Protein AF-A0A5N6WMQ2-F1 (afdb_monomer_lite)

Radius of gyration: 20.55 Å; chains: 1; bounding box: 74×53×33 Å

Secondary structure (DSSP, 8-state):
----------------------GGG--PBPPTTTTPPPSS--TTSB-SS--TTSHHHHHHHHHHHHHH-S--EEEEEEEEESEEEEEEEEEETTEEEEEEEEE-TTS-EEE-GGG-EEEE----

Foldseek 3Di:
DDDDDDDDDPPPPPPPPLPQAALVVAAAADDPQDLNADPDDDAQGWDPDFCCPPPLNVLQVVQNCVRNNDFQWDTWIWGDDQFIKIFTWTDDPQKTKTWIWTAHPVGDIDTPPVNIHIDHPPPD

Sequence (124 aa):
MRVSLTTIFSSLLCTVLVSSQNLDTFDKKCVEDYGIPPAEPVPGSFSNDDCTNDDGARGAIHAAVDKLGNMNIYAVTKQVVNGINYAIFVTRDERTYRVPVYQDLTGNYSLQEEEICYTVSDDC

pLDDT: mean 81.56, std 18.07, range [39.31, 97.75]

InterPro domains:
  IPR046350 Cystatin superfamily [SSF54403] (44-113)

Organism: NCBI:txid1034303

Structure (mmCIF, N/CA/C/O backbone):
data_AF-A0A5N6WMQ2-F1
#
_entry.id   AF-A0A5N6WMQ2-F1
#
loop_
_atom_site.group_PDB
_atom_site.id
_atom_site.type_symbol
_atom_site.label_atom_id
_atom_site.label_alt_id
_atom_site.label_comp_id
_atom_site.label_asym_id
_atom_site.label_entity_id
_atom_site.label_seq_id
_atom_site.pdbx_PDB_ins_code
_atom_site.Cartn_x
_atom_site.Cartn_y
_atom_site.Cartn_z
_atom_site.occupancy
_atom_site.B_iso_or_equiv
_atom_site.auth_seq_id
_atom_site.auth_comp_id
_atom_site.auth_asym_id
_atom_site.auth_atom_id
_atom_site.pdbx_PDB_model_num
ATOM 1 N N . MET A 1 1 ? -53.417 -40.998 -21.557 1.00 39.31 1 MET A N 1
ATOM 2 C CA . MET A 1 1 ? -52.172 -40.521 -20.918 1.00 39.31 1 MET A CA 1
ATOM 3 C C . MET A 1 1 ? -51.889 -39.112 -21.410 1.00 39.31 1 MET A C 1
ATOM 5 O O . MET A 1 1 ? -51.639 -38.944 -22.594 1.00 39.31 1 MET A O 1
ATOM 9 N N . ARG A 1 2 ? -52.009 -38.097 -20.549 1.00 43.62 2 ARG A N 1
ATOM 10 C CA . ARG A 1 2 ? -51.540 -36.733 -20.830 1.00 43.62 2 ARG A CA 1
ATOM 11 C C . ARG A 1 2 ? -50.376 -36.491 -19.877 1.00 43.62 2 ARG A C 1
ATOM 13 O O . ARG A 1 2 ? -50.569 -36.550 -18.668 1.00 43.62 2 ARG A O 1
ATOM 20 N N . VAL A 1 3 ? -49.174 -36.374 -20.429 1.00 40.50 3 VAL A N 1
ATOM 21 C CA . VAL A 1 3 ? -47.935 -36.205 -19.666 1.00 40.50 3 VAL A CA 1
ATOM 22 C C . VAL A 1 3 ? -47.870 -34.754 -19.199 1.00 40.50 3 VAL A C 1
ATOM 24 O O . VAL A 1 3 ? -47.981 -33.836 -20.008 1.00 40.50 3 VAL A O 1
ATOM 27 N N . SER A 1 4 ? -47.759 -34.573 -17.885 1.00 42.75 4 SER A N 1
ATOM 28 C CA . SER A 1 4 ? -47.590 -33.276 -17.237 1.00 42.75 4 SER A CA 1
ATOM 29 C C . SER A 1 4 ? -46.163 -32.784 -17.479 1.00 42.75 4 SER A C 1
ATOM 31 O O . SER A 1 4 ? -45.212 -33.507 -17.182 1.00 42.75 4 SER A O 1
ATOM 33 N N . LEU A 1 5 ? -46.010 -31.584 -18.039 1.00 44.84 5 LEU A N 1
ATOM 34 C CA . LEU A 1 5 ? -44.711 -30.961 -18.275 1.00 44.84 5 LEU A CA 1
ATOM 35 C C . LEU A 1 5 ? -44.322 -30.179 -17.014 1.00 44.84 5 LEU A C 1
ATOM 37 O O . LEU A 1 5 ? -44.853 -29.104 -16.747 1.00 44.84 5 LEU A O 1
ATOM 41 N N . THR A 1 6 ? -43.435 -30.747 -16.202 1.00 51.91 6 THR A N 1
ATOM 42 C CA . THR A 1 6 ? -42.813 -30.047 -15.075 1.00 51.91 6 THR A CA 1
ATOM 43 C C . THR A 1 6 ? -41.833 -29.013 -15.616 1.00 51.91 6 THR A C 1
ATOM 45 O O . THR A 1 6 ? -40.771 -29.368 -16.125 1.00 51.91 6 THR A O 1
ATOM 48 N N . THR A 1 7 ? -42.201 -27.737 -15.524 1.00 52.44 7 THR A N 1
ATOM 49 C CA . THR A 1 7 ? -41.326 -26.595 -15.800 1.00 52.44 7 THR A CA 1
ATOM 50 C C . THR A 1 7 ? -40.151 -26.622 -14.825 1.00 52.44 7 THR A C 1
ATOM 52 O O . THR A 1 7 ? -40.326 -26.451 -13.620 1.00 52.44 7 THR A O 1
ATOM 55 N N . ILE A 1 8 ? -38.956 -26.889 -15.346 1.00 55.72 8 ILE A N 1
ATOM 56 C CA . ILE A 1 8 ? -37.714 -26.910 -14.576 1.00 55.72 8 ILE A CA 1
ATOM 57 C C . ILE A 1 8 ? -37.286 -25.461 -14.316 1.00 55.72 8 ILE A C 1
ATOM 59 O O . ILE A 1 8 ? -37.293 -24.622 -15.214 1.00 55.72 8 ILE A O 1
ATOM 63 N N . PHE A 1 9 ? -36.958 -25.190 -13.055 1.00 41.88 9 PHE A N 1
ATOM 64 C CA . PHE A 1 9 ? -36.490 -23.921 -12.515 1.00 41.88 9 PHE A CA 1
ATOM 65 C C . PHE A 1 9 ? -35.288 -23.365 -13.299 1.00 41.88 9 PHE A C 1
ATOM 67 O O . PHE A 1 9 ? -34.200 -23.935 -13.256 1.00 41.88 9 PHE A O 1
ATOM 74 N N . SER A 1 10 ? -35.456 -22.205 -13.938 1.00 42.78 10 SER A N 1
ATOM 75 C CA . SER A 1 10 ? -34.339 -21.353 -14.367 1.00 42.78 10 SER A CA 1
ATOM 76 C C . SER A 1 10 ? -33.827 -20.547 -13.175 1.00 42.78 10 SER A C 1
ATOM 78 O O . SER A 1 10 ? -34.116 -19.360 -13.038 1.00 42.78 10 SER A O 1
ATOM 80 N N . SER A 1 11 ? -33.062 -21.186 -12.293 1.00 47.44 11 SER A N 1
ATOM 81 C CA . SER A 1 11 ? -32.128 -20.454 -11.441 1.00 47.44 11 SER A CA 1
ATOM 82 C C . SER A 1 11 ? -30.894 -20.143 -12.283 1.00 47.44 11 SER A C 1
ATOM 84 O O . SER A 1 11 ? -30.010 -20.987 -12.440 1.00 47.44 11 SER A O 1
ATOM 86 N N . LEU A 1 12 ? -30.855 -18.937 -12.854 1.00 47.75 12 LEU A N 1
ATOM 87 C CA . LEU A 1 12 ? -29.615 -18.318 -13.308 1.00 47.75 12 LEU A CA 1
ATOM 88 C C . LEU A 1 12 ? -28.689 -18.214 -12.092 1.00 47.75 12 LEU A C 1
ATOM 90 O O . LEU A 1 12 ? -28.754 -17.266 -11.314 1.00 47.75 12 LEU A O 1
ATOM 94 N N . LEU A 1 13 ? -27.848 -19.230 -11.909 1.00 44.66 13 LEU A N 1
ATOM 95 C CA . LEU A 1 13 ? -26.608 -19.094 -11.171 1.00 44.66 13 LEU A CA 1
ATOM 96 C C . LEU A 1 13 ? -25.780 -18.061 -11.936 1.00 44.66 13 LEU A C 1
ATOM 98 O O . LEU A 1 13 ? -25.073 -18.397 -12.881 1.00 44.66 13 LEU A O 1
ATOM 102 N N . CYS A 1 14 ? -25.884 -16.793 -11.543 1.00 41.34 14 CYS A N 1
ATOM 103 C CA . CYS A 1 14 ? -24.806 -15.846 -11.770 1.00 41.34 14 CYS A CA 1
ATOM 104 C C . CYS A 1 14 ? -23.616 -16.348 -10.951 1.00 41.34 14 CYS A C 1
ATOM 106 O O . CYS A 1 14 ? -23.395 -15.927 -9.818 1.00 41.34 14 CYS A O 1
ATOM 108 N N . THR A 1 15 ? -22.871 -17.301 -11.507 1.00 47.69 15 THR A N 1
ATOM 109 C CA . THR A 1 15 ? -21.479 -17.504 -11.138 1.00 47.69 15 THR A CA 1
ATOM 110 C C . THR A 1 15 ? -20.788 -16.190 -11.454 1.00 47.69 15 THR A C 1
ATOM 112 O O . THR A 1 15 ? -20.464 -15.915 -12.609 1.00 47.69 15 THR A O 1
ATOM 115 N N . VAL A 1 16 ? -20.636 -15.337 -10.443 1.00 43.56 16 VAL A N 1
ATOM 116 C CA . VAL A 1 16 ? -19.682 -14.239 -10.507 1.00 43.56 16 VAL A CA 1
ATOM 117 C C . VAL A 1 16 ? -18.334 -14.941 -10.598 1.00 43.56 16 VAL A C 1
ATOM 119 O O . VAL A 1 16 ? -17.800 -15.399 -9.591 1.00 43.56 16 VAL A O 1
ATOM 122 N N . LEU A 1 17 ? -17.835 -15.147 -11.820 1.00 40.16 17 LEU A N 1
ATOM 123 C CA . LEU A 1 17 ? -16.415 -15.389 -11.995 1.00 40.16 17 LEU A CA 1
ATOM 124 C C . LEU A 1 17 ? -15.758 -14.134 -11.432 1.00 40.16 17 LEU A C 1
ATOM 126 O O . LEU A 1 17 ? -15.784 -13.078 -12.061 1.00 40.16 17 LEU A O 1
ATOM 130 N N . VAL A 1 18 ? -15.245 -14.236 -10.209 1.00 48.56 18 VAL A N 1
ATOM 131 C CA . VAL A 1 18 ? -14.276 -13.281 -9.696 1.00 48.56 18 VAL A CA 1
ATOM 132 C C . VAL A 1 18 ? -13.060 -13.488 -10.583 1.00 48.56 18 VAL A C 1
ATOM 134 O O . VAL A 1 18 ? -12.265 -14.401 -10.370 1.00 48.56 18 VAL A O 1
ATOM 137 N N . SER A 1 19 ? -12.997 -12.737 -11.681 1.00 50.06 19 SER A N 1
ATOM 138 C CA . SER A 1 19 ? -11.807 -12.677 -12.510 1.00 50.06 19 SER A CA 1
ATOM 139 C C . SER A 1 19 ? -10.711 -12.127 -11.615 1.00 50.06 19 SER A C 1
ATOM 141 O O . SER A 1 19 ? -10.698 -10.933 -11.323 1.00 50.06 19 SER A O 1
ATOM 143 N N . SER A 1 20 ? -9.839 -13.011 -11.133 1.00 59.19 20 SER A N 1
ATOM 144 C CA . SER A 1 20 ? -8.581 -12.599 -10.526 1.00 59.19 20 SER A CA 1
ATOM 145 C C . SER A 1 20 ? -7.880 -11.711 -11.548 1.00 59.19 20 SER A C 1
ATOM 147 O O . SER A 1 20 ? -7.602 -12.145 -12.671 1.00 59.19 20 SER A O 1
ATOM 149 N N . GLN A 1 21 ? -7.706 -10.436 -11.204 1.00 67.31 21 GLN A N 1
ATOM 150 C CA . GLN A 1 21 ? -7.032 -9.499 -12.089 1.00 67.31 21 GLN A CA 1
ATOM 151 C C . GLN A 1 21 ? -5.538 -9.774 -12.005 1.00 67.31 21 GLN A C 1
ATOM 153 O O . GLN A 1 21 ? -4.956 -9.817 -10.922 1.00 67.31 21 GLN A O 1
ATOM 158 N N . ASN A 1 22 ? -4.921 -10.002 -13.158 1.00 77.06 22 ASN A N 1
ATOM 159 C CA . ASN A 1 22 ? -3.489 -10.208 -13.225 1.00 77.06 22 ASN A CA 1
ATOM 160 C C . ASN A 1 22 ? -2.786 -8.855 -13.005 1.00 77.06 22 ASN A C 1
ATOM 162 O O . ASN A 1 22 ? -3.085 -7.907 -13.714 1.00 77.06 22 ASN A O 1
ATOM 166 N N . LEU A 1 23 ? -1.822 -8.777 -12.080 1.00 81.00 23 LEU A N 1
ATOM 167 C CA . LEU A 1 23 ? -0.971 -7.593 -11.882 1.00 81.00 23 LEU A CA 1
ATOM 168 C C . LEU A 1 23 ? -0.385 -7.018 -13.189 1.00 81.00 23 LEU A C 1
ATOM 170 O O . LEU A 1 23 ? -0.235 -5.808 -13.312 1.00 81.00 23 LEU A O 1
ATOM 174 N N . ASP A 1 24 ? -0.131 -7.863 -14.188 1.00 78.44 24 ASP A N 1
ATOM 175 C CA . ASP A 1 24 ? 0.413 -7.461 -15.490 1.00 78.44 24 ASP A CA 1
ATOM 176 C C . ASP A 1 24 ? -0.545 -6.583 -16.316 1.00 78.44 24 ASP A C 1
ATOM 178 O O . ASP A 1 24 ? -0.125 -5.972 -17.298 1.00 78.44 24 ASP A O 1
ATOM 182 N N . THR A 1 25 ? -1.828 -6.497 -15.935 1.00 84.50 25 THR A N 1
ATOM 183 C CA . THR A 1 25 ? -2.789 -5.584 -16.570 1.00 84.50 25 THR A CA 1
ATOM 184 C C . THR A 1 25 ? -2.639 -4.141 -16.099 1.00 84.50 25 THR A C 1
ATOM 186 O O . THR A 1 25 ? -3.205 -3.253 -16.731 1.00 84.50 25 THR A O 1
ATOM 189 N N . PHE A 1 26 ? -1.902 -3.889 -15.011 1.00 85.56 26 PHE A N 1
ATOM 190 C CA . PHE A 1 26 ? -1.672 -2.542 -14.493 1.00 85.56 26 PHE A CA 1
ATOM 191 C C . PHE A 1 26 ? -0.400 -1.946 -15.108 1.00 85.56 26 PHE A C 1
ATOM 193 O O . PHE A 1 26 ? 0.712 -2.427 -14.890 1.00 85.56 26 PHE A O 1
ATOM 200 N N . ASP A 1 27 ? -0.564 -0.869 -15.876 1.00 87.00 27 ASP A N 1
ATOM 201 C CA . ASP A 1 27 ? 0.495 -0.221 -16.658 1.00 87.00 27 ASP A CA 1
ATOM 202 C C . ASP A 1 27 ? 0.853 1.200 -16.166 1.00 87.00 27 ASP A C 1
ATOM 204 O O . ASP A 1 27 ? 1.693 1.893 -16.756 1.00 87.00 27 ASP A O 1
ATOM 208 N N . LYS A 1 28 ? 0.293 1.608 -15.026 1.00 91.50 28 LYS A N 1
ATOM 209 C CA . LYS A 1 28 ? 0.596 2.877 -14.367 1.00 91.50 28 LYS A CA 1
ATOM 210 C C . LYS A 1 28 ? 1.977 2.837 -13.707 1.00 91.50 28 LYS A C 1
ATOM 212 O O . LYS A 1 28 ? 2.241 2.002 -12.844 1.00 91.50 28 LYS A O 1
ATOM 217 N N . LYS A 1 29 ? 2.852 3.785 -14.049 1.00 90.50 29 LYS A N 1
ATOM 218 C CA . LYS A 1 29 ? 4.112 3.997 -13.319 1.00 90.50 29 LYS A CA 1
ATOM 219 C C . LYS A 1 29 ? 3.849 4.656 -11.969 1.00 90.50 29 LYS A C 1
ATOM 221 O O . LYS A 1 29 ? 2.998 5.540 -11.866 1.00 90.50 29 LYS A O 1
ATOM 226 N N . CYS A 1 30 ? 4.584 4.241 -10.942 1.00 89.88 30 CYS A N 1
ATOM 227 C CA . CYS A 1 30 ? 4.476 4.873 -9.633 1.00 89.88 30 CYS A CA 1
ATOM 228 C C . CYS A 1 30 ? 4.983 6.314 -9.663 1.00 89.88 30 CYS A C 1
ATOM 230 O O . CYS A 1 30 ? 5.962 6.629 -10.339 1.00 89.88 30 CYS A O 1
ATOM 232 N N . VAL A 1 31 ? 4.330 7.173 -8.877 1.00 86.94 31 VAL A N 1
ATOM 233 C CA . VAL A 1 31 ? 4.938 8.438 -8.457 1.00 86.94 31 VAL A CA 1
ATOM 234 C C . VAL A 1 31 ? 6.153 8.101 -7.589 1.00 86.94 31 VAL A C 1
ATOM 236 O O . VAL A 1 31 ? 6.132 7.106 -6.850 1.00 86.94 31 VAL A O 1
ATOM 239 N N . GLU A 1 32 ? 7.209 8.909 -7.698 1.00 76.56 32 GLU A N 1
ATOM 240 C CA . GLU A 1 32 ? 8.381 8.801 -6.827 1.00 76.56 32 GLU A CA 1
ATOM 241 C C . GLU A 1 32 ? 7.929 8.713 -5.358 1.00 76.56 32 GLU A C 1
ATOM 243 O O . GLU A 1 32 ? 6.977 9.371 -4.936 1.00 76.56 32 GLU A O 1
ATOM 248 N N . ASP A 1 33 ? 8.543 7.792 -4.616 1.00 81.62 33 ASP A N 1
ATOM 249 C CA . ASP A 1 33 ? 8.346 7.597 -3.174 1.00 81.62 33 ASP A CA 1
ATOM 250 C C . ASP A 1 33 ? 6.954 7.179 -2.663 1.00 81.62 33 ASP A C 1
ATOM 252 O O . ASP A 1 33 ? 6.778 6.997 -1.461 1.00 81.62 33 ASP A O 1
ATOM 256 N N . TYR A 1 34 ? 5.956 6.922 -3.520 1.00 86.38 34 TYR A N 1
ATOM 257 C CA . TYR A 1 34 ? 4.674 6.360 -3.056 1.00 86.38 34 TYR A CA 1
ATOM 258 C C . TYR A 1 34 ? 4.860 5.080 -2.223 1.00 86.38 34 TYR A C 1
ATOM 260 O O . TYR A 1 34 ? 5.452 4.118 -2.707 1.00 86.38 34 TYR A O 1
ATOM 268 N N . GLY A 1 35 ? 4.344 5.035 -0.996 1.00 87.44 35 GLY A N 1
ATOM 269 C CA . GLY A 1 35 ? 4.515 3.881 -0.110 1.00 87.44 35 GLY A CA 1
ATOM 270 C C . GLY A 1 35 ? 5.929 3.718 0.457 1.00 87.44 35 GLY A C 1
ATOM 271 O O . GLY A 1 35 ? 6.125 2.870 1.325 1.00 87.44 35 GLY A O 1
ATOM 272 N N . ILE A 1 36 ? 6.911 4.502 0.003 1.00 88.56 36 ILE A N 1
ATOM 273 C CA . ILE A 1 36 ? 8.283 4.457 0.506 1.00 88.56 36 ILE A CA 1
ATOM 274 C C . ILE A 1 36 ? 8.361 5.349 1.752 1.00 88.56 36 ILE A C 1
ATOM 276 O O . ILE A 1 36 ? 7.985 6.523 1.698 1.00 88.56 36 ILE A O 1
ATOM 280 N N . PRO A 1 37 ? 8.823 4.816 2.889 1.00 86.62 37 PRO A N 1
ATOM 281 C CA . PRO A 1 37 ? 9.031 5.610 4.086 1.00 86.62 37 PRO A CA 1
ATOM 282 C C . PRO A 1 37 ? 10.139 6.654 3.875 1.00 86.62 37 PRO A C 1
ATOM 284 O O . PRO A 1 37 ? 11.174 6.334 3.284 1.00 86.62 37 PRO A O 1
ATOM 287 N N . PRO A 1 38 ? 9.971 7.897 4.354 1.00 85.06 38 PRO A N 1
ATOM 288 C CA . PRO A 1 38 ? 11.044 8.878 4.311 1.00 85.06 38 PRO A CA 1
ATOM 289 C C . PRO A 1 38 ? 12.190 8.473 5.247 1.00 85.06 38 PRO A C 1
ATOM 291 O O . PRO A 1 38 ? 11.971 7.857 6.292 1.00 85.06 38 PRO A O 1
ATOM 294 N N . ALA A 1 39 ? 13.413 8.888 4.904 1.00 85.38 39 ALA A N 1
ATOM 295 C CA . ALA A 1 39 ? 14.607 8.611 5.709 1.00 85.38 39 ALA A CA 1
ATOM 296 C C . ALA A 1 39 ? 14.472 9.108 7.160 1.00 85.38 39 ALA A C 1
ATOM 298 O O . ALA A 1 39 ? 14.907 8.436 8.090 1.00 85.38 39 ALA A O 1
ATOM 299 N N . GLU A 1 40 ? 13.824 10.259 7.346 1.00 84.94 40 GLU A N 1
ATOM 300 C CA . GLU A 1 40 ? 13.485 10.805 8.657 1.00 84.94 40 GLU A CA 1
ATOM 301 C C . GLU A 1 40 ? 11.974 10.682 8.898 1.00 84.94 40 GLU A C 1
ATOM 303 O O . GLU A 1 40 ? 11.197 11.044 8.009 1.00 84.94 40 GLU A O 1
ATOM 308 N N . PRO A 1 41 ? 11.520 10.217 10.078 1.00 82.50 41 PRO A N 1
ATOM 309 C CA . PRO A 1 41 ? 10.098 10.076 10.370 1.00 82.50 41 PRO A CA 1
ATOM 310 C C . PRO A 1 41 ? 9.342 11.407 10.270 1.00 82.50 41 PRO A C 1
ATOM 312 O O . PRO A 1 41 ? 9.581 12.340 11.038 1.00 82.50 41 PRO A O 1
ATOM 315 N N . VAL A 1 42 ? 8.364 11.471 9.365 1.00 87.94 42 VAL A N 1
ATOM 316 C CA . VAL A 1 42 ? 7.451 12.615 9.229 1.00 87.94 42 VAL A CA 1
ATOM 317 C C . VAL A 1 42 ? 6.039 12.184 9.643 1.00 87.94 42 VAL A C 1
ATOM 319 O O . VAL A 1 42 ? 5.538 11.186 9.115 1.00 87.94 42 VAL A O 1
ATOM 322 N N . PRO A 1 43 ? 5.354 12.894 10.559 1.00 85.94 43 PRO A N 1
ATOM 323 C CA . PRO A 1 43 ? 3.972 12.578 10.910 1.00 85.94 43 PRO A CA 1
ATOM 324 C C . PRO A 1 43 ? 3.064 12.508 9.678 1.00 85.94 43 PRO A C 1
ATOM 326 O O . PRO A 1 43 ? 3.054 13.417 8.850 1.00 85.94 43 PRO A O 1
ATOM 329 N N . GLY A 1 44 ? 2.301 11.419 9.565 1.00 84.81 44 GLY A N 1
ATOM 330 C CA . GLY A 1 44 ? 1.418 11.176 8.425 1.00 84.81 44 GLY A CA 1
ATOM 331 C C . GLY A 1 44 ? 2.123 10.679 7.159 1.00 84.81 44 GLY A C 1
ATOM 332 O O . GLY A 1 44 ? 1.468 10.589 6.129 1.00 84.81 44 GLY A O 1
ATOM 333 N N . SER A 1 45 ? 3.417 10.347 7.200 1.00 89.88 45 SER A N 1
ATOM 334 C CA . SER A 1 45 ? 4.108 9.617 6.122 1.00 89.88 45 SER A CA 1
ATOM 335 C C . SER A 1 45 ? 4.029 8.095 6.319 1.00 89.88 45 SER A C 1
ATOM 337 O O . SER A 1 45 ? 3.497 7.617 7.326 1.00 89.88 45 SER A O 1
ATOM 339 N N . PHE A 1 46 ? 4.517 7.327 5.343 1.00 90.62 46 PHE A N 1
ATOM 340 C CA . PHE A 1 46 ? 4.664 5.880 5.489 1.00 90.62 46 PHE A CA 1
ATOM 341 C C . PHE A 1 46 ? 5.732 5.550 6.539 1.00 90.62 46 PHE A C 1
ATOM 343 O O . PHE A 1 46 ? 6.782 6.184 6.587 1.00 90.62 46 PHE A O 1
ATOM 350 N N . SER A 1 47 ? 5.452 4.572 7.398 1.00 86.00 47 SER A N 1
ATOM 351 C CA . SER A 1 47 ? 6.347 4.167 8.481 1.00 86.00 47 SER A CA 1
ATOM 352 C C . SER A 1 47 ? 7.533 3.356 7.968 1.00 86.00 47 SER A C 1
ATOM 354 O O . SER A 1 47 ? 7.356 2.479 7.125 1.00 86.00 47 SER A O 1
ATOM 356 N N . ASN A 1 48 ? 8.708 3.603 8.555 1.00 74.62 48 ASN A N 1
ATOM 357 C CA . ASN A 1 48 ? 9.936 2.825 8.360 1.00 74.62 48 ASN A CA 1
ATOM 358 C C . ASN A 1 48 ? 9.871 1.414 8.971 1.00 74.62 48 ASN A C 1
ATOM 360 O O . ASN A 1 48 ? 10.743 0.590 8.701 1.00 74.62 48 ASN A O 1
ATOM 364 N N . ASP A 1 49 ? 8.863 1.130 9.795 1.00 74.81 49 ASP A N 1
ATOM 365 C CA . ASP A 1 49 ? 8.704 -0.181 10.416 1.00 74.81 49 ASP A CA 1
ATOM 366 C C . ASP A 1 49 ? 8.097 -1.176 9.419 1.00 74.81 49 ASP A C 1
ATOM 368 O O . ASP A 1 49 ? 6.997 -0.949 8.902 1.00 74.81 49 ASP A O 1
ATOM 372 N N . ASP A 1 50 ? 8.780 -2.303 9.191 1.00 67.81 50 ASP A N 1
ATOM 373 C CA . ASP A 1 50 ? 8.193 -3.427 8.462 1.00 67.81 50 ASP A CA 1
ATOM 374 C C . ASP A 1 50 ? 6.988 -3.957 9.245 1.00 67.81 50 ASP A C 1
ATOM 376 O O . ASP A 1 50 ? 7.116 -4.525 10.332 1.00 67.81 50 ASP A O 1
ATOM 380 N N . CYS A 1 51 ? 5.802 -3.750 8.678 1.00 81.06 51 CYS A N 1
ATOM 381 C CA . CYS A 1 51 ? 4.546 -4.127 9.303 1.00 81.06 51 CYS A CA 1
ATOM 382 C C . CYS A 1 51 ? 3.960 -5.415 8.728 1.00 81.06 51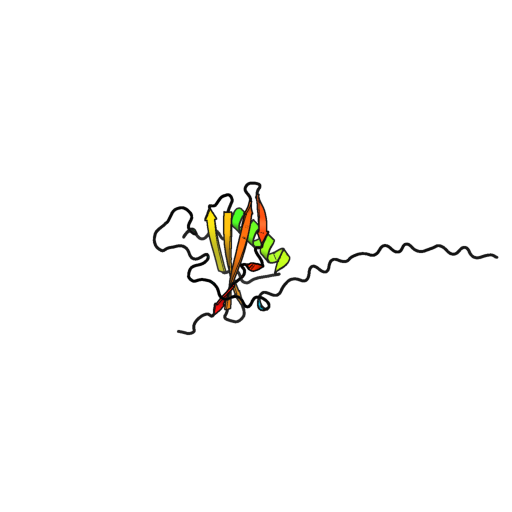 CYS A C 1
ATOM 384 O O . CYS A 1 51 ? 2.839 -5.754 9.078 1.00 81.06 51 CYS A O 1
ATOM 386 N N . THR A 1 52 ? 4.692 -6.166 7.895 1.00 80.06 52 THR A N 1
ATOM 387 C CA . THR A 1 52 ? 4.173 -7.354 7.185 1.00 80.06 52 THR A CA 1
ATOM 388 C C . THR A 1 52 ? 3.534 -8.397 8.120 1.00 80.06 52 THR A C 1
ATOM 390 O O . THR A 1 52 ? 2.584 -9.078 7.732 1.00 80.06 52 THR A O 1
ATOM 393 N N . ASN A 1 53 ? 4.002 -8.495 9.371 1.00 82.56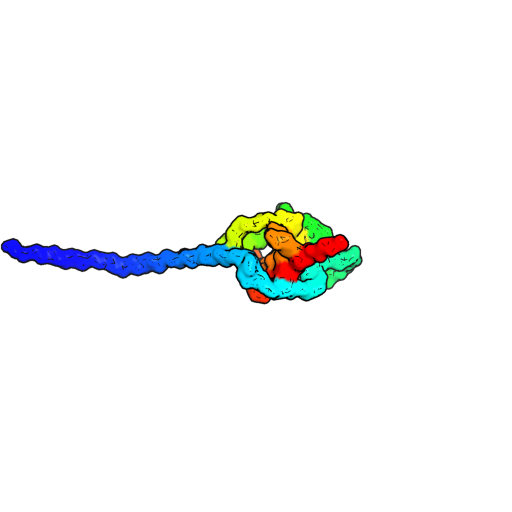 53 ASN A N 1
ATOM 394 C CA . ASN A 1 53 ? 3.470 -9.423 10.379 1.00 82.56 53 ASN A CA 1
ATOM 395 C C . ASN A 1 53 ? 2.391 -8.823 11.302 1.00 82.56 53 ASN A C 1
ATOM 397 O O . ASN A 1 53 ? 1.813 -9.564 12.099 1.00 82.56 53 ASN A O 1
ATOM 401 N N . ASP A 1 54 ? 2.098 -7.524 11.201 1.00 89.25 54 ASP A N 1
ATOM 402 C CA . ASP A 1 54 ? 1.024 -6.889 11.968 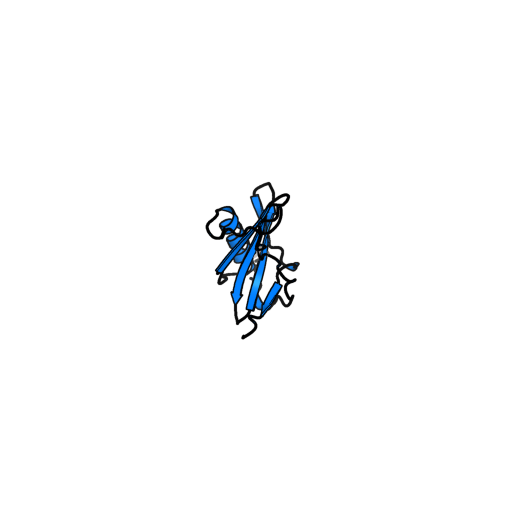1.00 89.25 54 ASP A CA 1
ATOM 403 C C . ASP A 1 54 ? -0.339 -7.413 11.489 1.00 89.25 54 ASP A C 1
ATOM 405 O O . ASP A 1 54 ? -0.575 -7.551 10.285 1.00 89.25 54 ASP A O 1
ATOM 409 N N . ASP A 1 55 ? -1.285 -7.633 12.408 1.00 90.25 55 ASP A N 1
ATOM 410 C CA . ASP A 1 55 ? -2.639 -8.108 12.066 1.00 90.25 55 ASP A CA 1
ATOM 411 C C . ASP A 1 55 ? -3.316 -7.220 11.011 1.00 90.25 55 ASP A C 1
ATOM 413 O O . ASP A 1 55 ? -3.970 -7.713 10.090 1.00 90.25 55 ASP A O 1
ATOM 417 N N . GLY A 1 56 ? -3.080 -5.909 11.100 1.00 91.44 56 GLY A N 1
ATOM 418 C CA . GLY A 1 56 ? -3.555 -4.932 10.130 1.00 91.44 56 GLY A CA 1
ATOM 419 C C . GLY A 1 56 ? -3.029 -5.181 8.711 1.00 91.44 56 GLY A C 1
ATOM 420 O O . GLY A 1 56 ? -3.813 -5.216 7.762 1.00 91.44 56 GLY A O 1
ATOM 421 N N . ALA A 1 57 ? -1.720 -5.414 8.570 1.00 93.56 57 ALA A N 1
ATOM 422 C CA . ALA A 1 57 ? -1.093 -5.692 7.280 1.00 93.56 57 ALA A CA 1
ATOM 423 C C . ALA A 1 57 ? -1.504 -7.060 6.730 1.00 93.56 57 ALA A C 1
ATOM 425 O O . ALA A 1 57 ? -1.747 -7.188 5.534 1.00 93.56 57 ALA A O 1
ATOM 426 N N . ARG A 1 58 ? -1.667 -8.072 7.592 1.00 95.06 58 ARG A N 1
ATOM 427 C CA . ARG A 1 58 ? -2.176 -9.392 7.187 1.00 95.06 58 ARG A CA 1
ATOM 428 C C . ARG A 1 58 ? -3.585 -9.299 6.600 1.00 95.06 58 ARG A C 1
ATOM 430 O O . ARG A 1 58 ? -3.860 -9.950 5.594 1.00 95.06 58 ARG A O 1
ATOM 437 N N . GLY A 1 59 ? -4.451 -8.467 7.183 1.00 95.31 59 GLY A N 1
ATOM 438 C CA . GLY A 1 59 ? -5.775 -8.176 6.626 1.00 95.31 59 GLY A CA 1
ATOM 439 C C . GLY A 1 59 ? -5.700 -7.476 5.266 1.00 95.31 59 GLY A C 1
ATOM 440 O O . GLY A 1 59 ? -6.395 -7.875 4.331 1.00 95.31 59 GLY A O 1
ATOM 441 N N . ALA A 1 60 ? -4.794 -6.505 5.115 1.00 96.12 60 ALA A N 1
ATOM 442 C CA . ALA A 1 60 ? -4.571 -5.827 3.839 1.00 96.12 60 ALA A CA 1
ATOM 443 C C . ALA A 1 60 ? -4.052 -6.783 2.750 1.00 96.12 60 ALA A C 1
ATOM 445 O O . ALA A 1 60 ? -4.556 -6.777 1.627 1.00 96.12 60 ALA A O 1
ATOM 446 N N . ILE A 1 61 ? -3.094 -7.6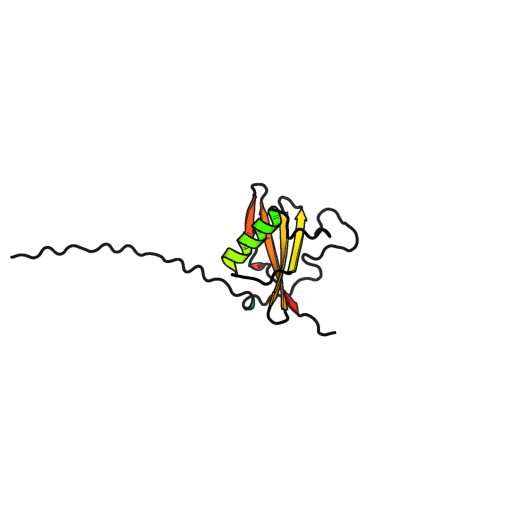50 3.096 1.00 95.56 61 ILE A N 1
ATOM 447 C CA . ILE A 1 61 ? -2.576 -8.704 2.215 1.00 95.56 61 ILE A CA 1
ATOM 448 C C . ILE A 1 61 ? -3.707 -9.627 1.770 1.00 95.56 61 ILE A C 1
ATOM 450 O O . ILE A 1 61 ? -3.824 -9.905 0.580 1.00 95.56 61 ILE A O 1
ATOM 454 N N . HIS A 1 62 ? -4.557 -10.072 2.698 1.00 95.50 62 HIS A N 1
ATOM 455 C CA . HIS A 1 62 ? -5.677 -10.950 2.371 1.00 95.50 62 HIS A CA 1
ATOM 456 C C . HIS A 1 62 ? -6.645 -10.288 1.383 1.00 95.50 62 HIS A C 1
ATOM 458 O O . HIS A 1 62 ? -6.940 -10.865 0.341 1.00 95.50 62 HIS A O 1
ATOM 464 N N . ALA A 1 63 ? -7.031 -9.034 1.640 1.00 94.94 63 ALA A N 1
ATOM 465 C CA . ALA A 1 63 ? -7.910 -8.275 0.752 1.00 94.94 63 ALA A CA 1
ATOM 466 C C . ALA A 1 63 ? -7.328 -8.097 -0.663 1.00 94.94 63 ALA A C 1
ATOM 468 O O . ALA A 1 63 ? -8.067 -8.121 -1.650 1.00 94.94 63 ALA A O 1
ATOM 469 N N . ALA A 1 64 ? -6.009 -7.924 -0.777 1.00 94.69 64 ALA A N 1
ATOM 470 C CA . ALA A 1 64 ? -5.340 -7.828 -2.068 1.00 94.69 64 ALA A CA 1
ATOM 471 C C . ALA A 1 64 ? -5.247 -9.194 -2.775 1.00 94.69 64 ALA A C 1
ATOM 473 O O . ALA A 1 64 ? -5.540 -9.280 -3.966 1.00 94.69 64 ALA A O 1
ATOM 474 N N . VAL A 1 65 ? -4.899 -10.267 -2.053 1.00 93.38 65 VAL A N 1
ATOM 475 C CA . VAL A 1 65 ? -4.803 -11.637 -2.596 1.00 93.38 65 VAL A CA 1
ATOM 476 C C . VAL A 1 65 ? -6.157 -12.153 -3.079 1.00 93.38 65 VAL A C 1
ATOM 478 O O . VAL A 1 65 ? -6.225 -12.770 -4.141 1.00 93.38 65 VAL A O 1
ATOM 481 N N . ASP A 1 66 ? -7.245 -11.846 -2.373 1.00 91.94 66 ASP A N 1
ATOM 482 C CA . ASP A 1 66 ? -8.600 -12.246 -2.772 1.00 91.94 66 ASP A CA 1
ATOM 483 C C . ASP A 1 66 ? -8.999 -11.691 -4.150 1.00 91.94 66 ASP A C 1
ATOM 485 O O . ASP A 1 66 ? -9.766 -12.320 -4.883 1.00 91.94 66 ASP A O 1
ATOM 489 N N . LYS A 1 67 ? -8.461 -10.524 -4.530 1.00 90.00 67 LYS A N 1
ATOM 490 C CA . LYS A 1 67 ? -8.749 -9.866 -5.813 1.00 90.00 67 LYS A CA 1
ATOM 491 C C . LYS A 1 67 ? -7.705 -10.135 -6.897 1.00 90.00 67 LYS A C 1
ATOM 493 O O . LYS A 1 67 ? -8.061 -10.328 -8.059 1.00 90.00 67 LYS A O 1
ATOM 498 N N . LEU A 1 68 ? -6.424 -10.119 -6.539 1.00 90.88 68 LEU A N 1
ATOM 499 C CA . LEU A 1 68 ? -5.298 -10.172 -7.482 1.00 90.88 68 LEU A CA 1
ATOM 500 C C . LEU A 1 68 ? -4.660 -11.565 -7.578 1.00 90.88 68 LEU A C 1
ATOM 502 O O . LEU A 1 68 ? -3.816 -11.810 -8.439 1.00 90.88 68 LEU A O 1
ATOM 506 N N . GLY A 1 69 ? -5.083 -12.500 -6.726 1.00 89.38 69 GLY A N 1
ATOM 507 C CA . GLY A 1 69 ? -4.484 -13.823 -6.602 1.00 89.38 69 GLY A CA 1
ATOM 508 C C . GLY A 1 69 ? -3.194 -13.814 -5.781 1.00 89.38 69 GLY A C 1
ATOM 509 O O . GLY A 1 69 ? -2.838 -12.834 -5.128 1.00 89.38 69 GLY A O 1
ATOM 510 N N . ASN A 1 70 ? -2.482 -14.943 -5.793 1.00 87.19 70 ASN A N 1
ATOM 511 C CA . ASN A 1 70 ? -1.227 -15.077 -5.056 1.00 87.19 70 ASN A CA 1
ATOM 512 C C . ASN A 1 70 ? -0.155 -14.134 -5.616 1.00 87.19 70 ASN A C 1
ATOM 514 O O . ASN A 1 70 ? 0.083 -14.082 -6.822 1.00 87.19 70 ASN A O 1
ATOM 518 N N . MET A 1 71 ? 0.529 -13.438 -4.713 1.00 88.44 71 MET A N 1
ATOM 519 C CA . MET A 1 71 ? 1.536 -12.428 -5.020 1.00 88.44 71 MET A CA 1
ATOM 520 C C . MET A 1 71 ? 2.820 -12.722 -4.248 1.00 88.44 71 MET A C 1
ATOM 522 O O . MET A 1 71 ? 2.771 -13.149 -3.095 1.00 88.44 71 MET A O 1
ATOM 526 N N . ASN A 1 72 ? 3.971 -12.464 -4.866 1.00 91.38 72 ASN A N 1
ATOM 527 C CA . ASN A 1 72 ? 5.259 -12.533 -4.183 1.00 91.38 72 ASN A CA 1
ATOM 528 C C . ASN A 1 72 ? 5.511 -11.221 -3.424 1.00 91.38 72 ASN A C 1
ATOM 530 O O . ASN A 1 72 ? 6.081 -10.276 -3.969 1.00 91.38 72 ASN A O 1
ATOM 534 N N . ILE A 1 73 ? 5.000 -11.157 -2.195 1.00 92.00 73 ILE A N 1
ATOM 535 C CA . ILE A 1 73 ? 5.067 -9.982 -1.321 1.00 92.00 73 ILE A CA 1
ATOM 536 C C . ILE A 1 73 ? 6.396 -9.995 -0.570 1.00 92.00 73 ILE A C 1
ATOM 538 O O . ILE A 1 73 ? 6.717 -10.989 0.078 1.00 92.00 73 ILE A O 1
ATOM 542 N N . TYR A 1 74 ? 7.143 -8.892 -0.623 1.00 90.94 74 TYR A N 1
ATOM 543 C CA . TYR A 1 74 ? 8.428 -8.779 0.080 1.00 90.94 74 TYR A CA 1
ATOM 544 C C . TYR A 1 74 ? 8.453 -7.694 1.162 1.00 90.94 74 TYR A C 1
ATOM 546 O O . TYR A 1 74 ? 9.345 -7.715 2.005 1.00 90.94 74 TYR A O 1
ATOM 554 N N . ALA A 1 75 ? 7.502 -6.756 1.150 1.00 91.69 75 ALA A N 1
ATOM 555 C CA . ALA A 1 75 ? 7.364 -5.737 2.185 1.00 91.69 75 ALA A CA 1
ATOM 556 C C . ALA A 1 75 ? 5.939 -5.172 2.227 1.00 91.69 75 ALA A C 1
ATOM 558 O O . ALA A 1 75 ? 5.230 -5.158 1.216 1.00 91.69 75 ALA A O 1
ATOM 559 N N . VAL A 1 76 ? 5.550 -4.642 3.385 1.00 93.81 76 VAL A N 1
ATOM 560 C CA . VAL A 1 76 ? 4.359 -3.804 3.546 1.00 93.81 76 VAL A CA 1
ATOM 561 C C . VAL A 1 76 ? 4.719 -2.599 4.398 1.00 93.81 76 VAL A C 1
ATOM 563 O O . VAL A 1 76 ? 5.275 -2.741 5.488 1.00 93.81 76 VAL A O 1
ATOM 566 N N . THR A 1 77 ? 4.353 -1.412 3.928 1.00 94.00 77 THR A N 1
ATOM 567 C CA . THR A 1 77 ? 4.458 -0.174 4.706 1.00 94.00 77 THR A CA 1
ATOM 568 C C . THR A 1 77 ? 3.067 0.359 5.006 1.00 94.00 77 THR A C 1
ATOM 570 O O . THR A 1 77 ? 2.099 0.065 4.298 1.00 94.00 77 THR A O 1
ATOM 573 N N . LYS A 1 78 ? 2.952 1.143 6.080 1.00 94.38 78 LYS A N 1
ATOM 574 C CA . LYS A 1 78 ? 1.680 1.726 6.514 1.00 94.38 78 LYS A CA 1
ATOM 575 C C . LYS A 1 78 ? 1.792 3.218 6.755 1.00 94.38 78 LYS A C 1
ATOM 577 O O . LYS A 1 78 ? 2.814 3.692 7.236 1.00 94.38 78 LYS A O 1
ATOM 582 N N . GLN A 1 79 ? 0.715 3.937 6.492 1.00 94.31 79 GLN 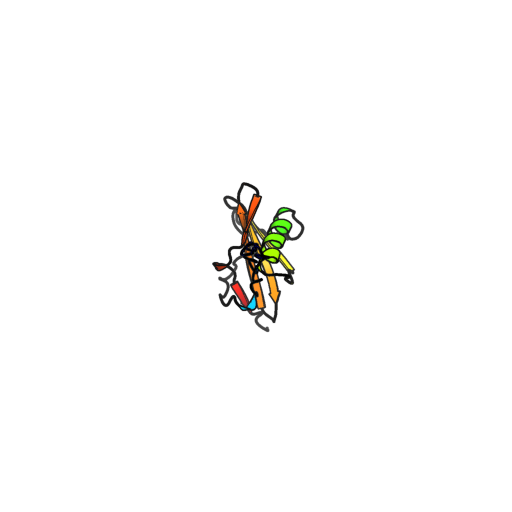A N 1
ATOM 583 C CA . GLN A 1 79 ? 0.570 5.361 6.754 1.00 94.31 79 GLN A CA 1
ATOM 584 C C . GLN A 1 79 ? -0.735 5.579 7.520 1.00 94.31 79 GLN A C 1
ATOM 586 O O . GLN A 1 79 ? -1.808 5.166 7.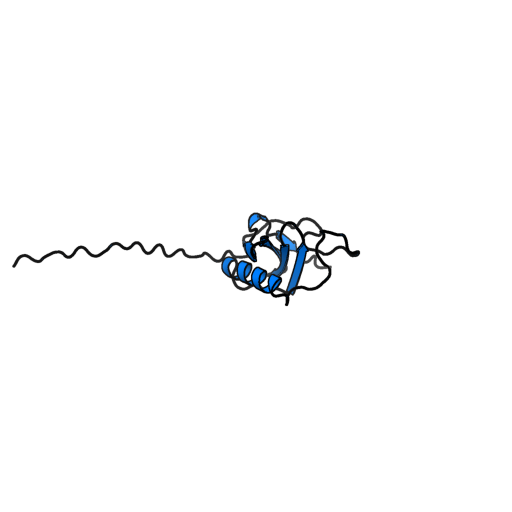077 1.00 94.31 79 GLN A O 1
ATOM 591 N N . VAL A 1 80 ? -0.647 6.233 8.678 1.00 92.94 80 VAL A N 1
ATOM 592 C CA . VAL A 1 80 ? -1.826 6.568 9.486 1.00 92.94 80 VAL A CA 1
ATOM 593 C C . VAL A 1 80 ? -2.498 7.813 8.908 1.00 92.94 80 VAL A C 1
ATOM 595 O O . VAL A 1 80 ? -1.865 8.860 8.771 1.00 92.94 80 VAL A O 1
ATOM 598 N N . VAL A 1 81 ? -3.786 7.691 8.590 1.00 93.06 81 VAL A N 1
ATOM 599 C CA . VAL A 1 81 ? -4.660 8.757 8.075 1.00 93.06 81 VAL A CA 1
ATOM 600 C C . VAL A 1 81 ? -5.971 8.752 8.876 1.00 93.06 81 VAL A C 1
ATOM 602 O O . VAL A 1 81 ? -5.979 8.367 10.044 1.00 93.06 81 VAL A O 1
ATOM 605 N N . ASN A 1 82 ? -7.106 9.141 8.285 1.00 94.94 82 ASN A N 1
ATOM 606 C CA . ASN A 1 82 ? -8.431 8.882 8.865 1.00 94.94 82 ASN A CA 1
ATOM 607 C C . ASN A 1 82 ? -8.836 7.395 8.728 1.00 94.94 82 ASN A C 1
ATOM 609 O O . ASN A 1 82 ? -9.898 7.081 8.203 1.00 94.94 82 ASN A O 1
ATOM 613 N N . GLY A 1 83 ? -7.938 6.498 9.131 1.00 95.50 83 GLY A N 1
ATOM 614 C CA . GLY A 1 83 ? -7.847 5.096 8.731 1.00 95.50 83 GLY A CA 1
ATOM 615 C C . GLY A 1 83 ? -6.369 4.710 8.614 1.00 95.50 83 GLY A C 1
ATOM 616 O O . GLY A 1 83 ? -5.500 5.381 9.181 1.00 95.50 83 GLY A O 1
ATOM 617 N N . ILE A 1 84 ? -6.061 3.665 7.854 1.00 95.75 84 ILE A N 1
ATOM 618 C CA . ILE A 1 84 ? -4.678 3.260 7.577 1.00 95.75 84 ILE A CA 1
ATOM 619 C C . ILE A 1 84 ? -4.536 2.951 6.090 1.00 95.75 84 ILE A C 1
ATOM 621 O O . ILE A 1 84 ? -5.261 2.121 5.552 1.00 95.75 84 ILE A O 1
ATOM 625 N N . ASN A 1 85 ? -3.585 3.601 5.425 1.00 96.31 85 ASN A N 1
ATOM 626 C CA . ASN A 1 85 ? -3.146 3.193 4.095 1.00 96.31 85 ASN A CA 1
ATOM 627 C C . ASN A 1 85 ? -2.040 2.151 4.242 1.00 96.31 85 ASN A C 1
ATOM 629 O O . ASN A 1 85 ? -1.080 2.377 4.976 1.00 96.31 85 ASN A O 1
ATOM 633 N N . TYR A 1 86 ? -2.143 1.050 3.511 1.00 96.00 86 TYR A N 1
ATOM 634 C CA . TYR A 1 86 ? -1.100 0.047 3.351 1.00 96.00 86 TYR A CA 1
ATOM 635 C C . TYR A 1 86 ? -0.586 0.091 1.917 1.00 96.00 86 TYR A C 1
ATOM 637 O O . TYR A 1 86 ? -1.386 0.069 0.983 1.00 96.00 86 TYR A O 1
ATOM 645 N N . ALA A 1 87 ? 0.731 0.110 1.737 1.00 95.44 87 ALA A N 1
ATOM 646 C CA . ALA A 1 87 ? 1.360 -0.134 0.446 1.00 95.44 87 ALA A CA 1
ATOM 647 C C . ALA A 1 87 ? 2.053 -1.498 0.500 1.00 95.44 87 ALA A C 1
ATOM 649 O O . ALA A 1 87 ? 3.027 -1.686 1.229 1.00 95.44 87 ALA A O 1
ATOM 650 N N . ILE A 1 88 ? 1.514 -2.464 -0.244 1.00 95.12 88 ILE A N 1
ATOM 651 C CA . ILE A 1 88 ? 2.055 -3.820 -0.340 1.00 95.12 88 ILE A CA 1
ATOM 652 C C . ILE A 1 88 ? 3.004 -3.861 -1.533 1.00 95.12 88 ILE A C 1
ATOM 654 O O . ILE A 1 88 ? 2.614 -3.538 -2.656 1.00 95.12 88 ILE A O 1
ATOM 658 N N . PHE A 1 89 ? 4.243 -4.270 -1.299 1.00 93.88 89 PHE A N 1
ATOM 659 C CA . PHE A 1 89 ? 5.259 -4.356 -2.333 1.00 93.88 89 PHE A CA 1
ATOM 660 C C . PHE A 1 89 ? 5.357 -5.783 -2.861 1.00 93.88 89 PHE A C 1
ATOM 662 O O . PHE A 1 89 ? 5.603 -6.728 -2.105 1.00 93.88 89 PHE A O 1
ATOM 669 N N . VAL A 1 90 ? 5.160 -5.926 -4.170 1.00 93.50 90 VAL A N 1
ATOM 670 C CA . VAL A 1 90 ? 5.092 -7.215 -4.861 1.00 93.50 90 VAL A CA 1
ATOM 671 C C . VAL A 1 90 ? 6.099 -7.243 -5.997 1.00 93.50 90 VAL A C 1
ATOM 673 O O . VAL A 1 90 ? 6.113 -6.331 -6.816 1.00 93.50 90 VAL A O 1
ATOM 676 N N . THR A 1 91 ? 6.893 -8.306 -6.106 1.00 90.00 91 THR A N 1
ATOM 677 C CA . THR A 1 91 ? 7.799 -8.499 -7.250 1.00 90.00 91 THR A CA 1
ATOM 678 C C . THR A 1 91 ? 7.219 -9.507 -8.234 1.00 90.00 91 THR A C 1
ATOM 680 O O . THR A 1 91 ? 6.855 -10.618 -7.845 1.00 90.00 91 THR A O 1
ATOM 683 N N . ARG A 1 92 ? 7.162 -9.146 -9.518 1.00 87.38 92 ARG A N 1
ATOM 684 C CA . ARG A 1 92 ? 6.693 -10.012 -10.605 1.00 87.38 92 ARG A CA 1
ATOM 685 C C . ARG A 1 92 ? 7.322 -9.598 -11.932 1.00 87.38 92 ARG A C 1
ATOM 687 O O . ARG A 1 92 ? 7.268 -8.422 -12.265 1.00 87.38 92 ARG A O 1
ATOM 694 N N . ASP A 1 93 ? 7.886 -10.557 -12.670 1.00 81.69 93 ASP A N 1
ATOM 695 C CA . ASP A 1 93 ? 8.454 -10.365 -14.017 1.00 81.69 93 ASP A CA 1
ATOM 696 C C . ASP A 1 93 ? 9.299 -9.079 -14.136 1.00 81.69 93 ASP A C 1
ATOM 698 O O . ASP A 1 93 ? 9.023 -8.207 -14.956 1.00 81.69 93 ASP A O 1
ATOM 702 N N . GLU A 1 94 ? 10.289 -8.937 -13.240 1.00 82.81 94 GLU A N 1
ATOM 703 C CA . GLU A 1 94 ? 11.238 -7.801 -13.154 1.00 82.81 94 GLU A CA 1
ATOM 704 C C . GLU A 1 94 ? 10.618 -6.442 -12.774 1.00 82.81 94 GLU A C 1
ATOM 706 O O . GLU A 1 94 ? 11.308 -5.424 -12.676 1.00 82.81 94 GLU A O 1
ATOM 711 N N . ARG A 1 95 ? 9.314 -6.416 -12.486 1.00 87.94 95 ARG A N 1
ATOM 712 C CA . ARG A 1 95 ? 8.610 -5.250 -11.957 1.00 87.94 95 ARG A CA 1
ATOM 713 C C . ARG A 1 95 ? 8.374 -5.388 -10.468 1.00 87.94 95 ARG A C 1
ATOM 715 O O . ARG A 1 95 ? 8.031 -6.454 -9.953 1.00 87.94 95 ARG A O 1
ATOM 722 N N . THR A 1 96 ? 8.463 -4.252 -9.799 1.00 91.25 96 THR A N 1
ATOM 723 C CA . THR A 1 96 ? 7.960 -4.085 -8.444 1.00 91.25 96 THR A CA 1
ATOM 724 C C . THR A 1 96 ? 6.654 -3.316 -8.517 1.00 91.25 96 THR A C 1
ATOM 726 O O . THR A 1 96 ? 6.638 -2.150 -8.904 1.00 91.25 96 THR A O 1
ATOM 729 N N . TYR A 1 97 ? 5.559 -3.965 -8.142 1.00 93.75 97 TYR A N 1
ATOM 730 C CA . TYR A 1 97 ? 4.253 -3.342 -7.995 1.00 93.75 97 TYR A CA 1
ATOM 731 C C . TYR A 1 97 ? 4.078 -2.813 -6.574 1.00 93.75 97 TYR A C 1
ATOM 733 O O . TYR A 1 97 ? 4.478 -3.455 -5.600 1.00 93.75 97 TYR A O 1
ATOM 741 N N . ARG A 1 98 ? 3.432 -1.654 -6.461 1.00 94.62 98 ARG A N 1
ATOM 742 C CA . ARG A 1 98 ? 2.921 -1.106 -5.205 1.00 94.62 98 ARG A CA 1
ATOM 743 C C . ARG A 1 98 ? 1.410 -1.261 -5.245 1.00 94.62 98 ARG A C 1
ATOM 745 O O . ARG A 1 98 ? 0.751 -0.688 -6.111 1.00 94.62 98 ARG A O 1
ATOM 752 N N . VAL A 1 99 ? 0.888 -2.088 -4.347 1.00 95.75 99 VAL A N 1
ATOM 753 C CA . VAL A 1 99 ? -0.521 -2.477 -4.284 1.00 95.75 99 VAL A CA 1
ATOM 754 C C . VAL A 1 99 ? -1.152 -1.813 -3.062 1.00 95.75 99 VAL A C 1
ATOM 756 O O . VAL A 1 99 ? -0.895 -2.239 -1.931 1.00 95.75 99 VAL A O 1
ATOM 759 N N . PRO A 1 100 ? -1.936 -0.745 -3.261 1.00 96.56 100 PRO A N 1
ATOM 760 C CA . PRO A 1 100 ? -2.467 0.025 -2.157 1.00 96.56 100 PRO A CA 1
ATOM 761 C C . PRO A 1 100 ? -3.792 -0.504 -1.634 1.00 96.56 100 PRO A C 1
ATOM 763 O O . PRO A 1 100 ? -4.739 -0.757 -2.380 1.00 96.56 100 PRO A O 1
ATOM 766 N N . VAL A 1 101 ? -3.867 -0.637 -0.315 1.00 97.38 101 VAL A N 1
ATOM 767 C CA . VAL A 1 101 ? -5.062 -1.081 0.397 1.00 97.38 101 VAL A CA 1
ATOM 768 C C . VAL A 1 101 ? -5.359 -0.095 1.511 1.00 97.38 101 VAL A C 1
ATOM 770 O O . VAL A 1 101 ? -4.505 0.204 2.338 1.00 97.38 101 VAL A O 1
ATOM 773 N N . TYR A 1 102 ? -6.590 0.393 1.554 1.00 97.75 102 TYR A N 1
ATOM 774 C CA . TYR A 1 102 ? -7.068 1.252 2.625 1.00 97.75 102 TYR A CA 1
ATOM 775 C C . TYR A 1 102 ? -7.837 0.435 3.660 1.00 97.75 102 TYR A C 1
ATOM 777 O O . TYR A 1 102 ? -8.699 -0.363 3.293 1.00 97.75 102 TYR A O 1
ATOM 785 N N . GLN A 1 103 ? -7.557 0.667 4.938 1.00 97.69 103 GLN A N 1
ATOM 786 C CA . GLN A 1 103 ? -8.361 0.205 6.059 1.00 97.69 103 GLN A CA 1
ATOM 787 C C . GLN A 1 103 ? -9.123 1.385 6.667 1.00 97.69 103 GLN A C 1
ATOM 789 O O . GLN A 1 103 ? -8.515 2.368 7.099 1.00 97.69 103 GLN A O 1
ATOM 794 N N . ASP A 1 104 ? -10.450 1.285 6.730 1.00 97.38 104 ASP A N 1
ATOM 795 C CA . ASP A 1 104 ? -11.275 2.299 7.386 1.00 97.38 104 ASP A CA 1
ATOM 796 C C . ASP A 1 104 ? -11.193 2.223 8.925 1.00 97.38 104 ASP A C 1
ATOM 798 O O . ASP A 1 104 ? -10.681 1.265 9.506 1.00 97.38 104 ASP A O 1
ATOM 802 N N . LEU A 1 105 ? -11.731 3.233 9.615 1.00 96.44 105 LEU A N 1
ATOM 803 C CA . LEU A 1 105 ? -11.752 3.277 11.086 1.00 96.44 105 LEU A CA 1
ATOM 804 C C . LEU A 1 105 ? -12.552 2.138 11.744 1.00 96.44 105 LEU A C 1
ATOM 806 O O . LEU A 1 105 ? -12.445 1.939 12.953 1.00 96.44 105 LEU A O 1
ATOM 810 N N . THR A 1 106 ? -13.377 1.421 10.980 1.00 96.81 106 THR A N 1
ATOM 811 C CA . THR A 1 106 ? -14.158 0.271 11.458 1.00 96.81 106 THR A CA 1
ATOM 812 C C . THR A 1 106 ? -13.459 -1.066 11.203 1.00 96.81 106 THR A C 1
ATOM 814 O O . THR A 1 106 ? -13.929 -2.097 11.679 1.00 96.81 106 THR A O 1
ATOM 817 N N . GLY A 1 107 ? -12.316 -1.047 10.508 1.00 95.12 107 GLY A N 1
ATOM 818 C CA . GLY A 1 107 ? -11.485 -2.209 10.222 1.00 95.12 107 GLY A CA 1
ATOM 819 C C . GLY A 1 107 ? -11.759 -2.886 8.878 1.00 95.12 107 GLY A C 1
ATOM 820 O O . GLY A 1 107 ? -11.177 -3.942 8.636 1.00 95.12 107 GLY A O 1
ATOM 821 N N . ASN A 1 108 ? -12.599 -2.319 8.002 1.00 97.19 108 ASN A N 1
ATOM 822 C CA . ASN A 1 108 ? -12.824 -2.889 6.669 1.00 97.19 108 ASN A CA 1
ATOM 823 C C . ASN A 1 108 ? -11.698 -2.507 5.710 1.00 97.19 108 ASN A C 1
ATOM 825 O O . ASN A 1 108 ? -11.205 -1.380 5.748 1.00 97.19 108 ASN A O 1
ATOM 829 N N . TYR A 1 109 ? -11.359 -3.422 4.802 1.00 97.62 109 TYR A N 1
ATOM 830 C CA . TYR A 1 109 ? -10.293 -3.245 3.820 1.00 97.62 109 TYR A CA 1
ATOM 831 C C . TYR A 1 109 ? -10.845 -3.012 2.415 1.00 97.62 109 TYR A C 1
ATOM 833 O O . TYR A 1 109 ? -11.776 -3.689 1.979 1.00 97.62 109 TYR A O 1
ATOM 841 N N . SER A 1 110 ? -10.221 -2.095 1.681 1.00 96.19 110 SER A N 1
ATOM 842 C CA . SER A 1 110 ? -10.535 -1.795 0.287 1.00 96.19 110 SER A CA 1
ATOM 843 C C . SER A 1 110 ? -9.259 -1.673 -0.537 1.00 96.19 110 SER A C 1
ATOM 845 O O . SER A 1 110 ? -8.436 -0.793 -0.288 1.00 96.19 110 SER A O 1
ATOM 847 N N . LEU A 1 111 ? -9.113 -2.537 -1.544 1.00 95.75 111 LEU A N 1
ATOM 848 C CA . LEU A 1 111 ? -8.072 -2.413 -2.565 1.00 95.75 111 LEU A CA 1
ATOM 849 C C . LEU A 1 111 ? -8.345 -1.181 -3.437 1.00 95.75 111 LEU A C 1
ATOM 851 O O . LEU A 1 111 ? -9.429 -1.072 -4.013 1.00 95.75 111 LEU A O 1
ATOM 855 N N . GLN A 1 112 ? -7.361 -0.294 -3.560 1.00 94.50 112 GLN A N 1
ATOM 856 C CA . GLN A 1 112 ? -7.428 0.896 -4.409 1.00 94.50 112 GLN A CA 1
ATOM 857 C C . GLN A 1 112 ? -6.863 0.561 -5.799 1.00 94.50 112 GLN A C 1
ATOM 859 O O . GLN A 1 112 ? -5.727 0.886 -6.129 1.00 94.50 112 GLN A O 1
ATOM 864 N N . GLU A 1 113 ? -7.642 -0.158 -6.610 1.00 91.06 113 GLU A N 1
ATOM 865 C CA . GLU A 1 113 ? -7.182 -0.724 -7.894 1.00 91.06 113 GLU A CA 1
ATOM 866 C C . GLU A 1 113 ? -6.620 0.331 -8.861 1.00 91.06 113 GLU A C 1
ATOM 868 O O . GLU A 1 113 ? -5.594 0.106 -9.497 1.00 91.06 113 GLU A O 1
ATOM 873 N N . GLU A 1 114 ? -7.236 1.513 -8.919 1.00 89.38 114 GLU A N 1
ATOM 874 C CA . GLU A 1 114 ? -6.812 2.633 -9.778 1.00 89.38 114 GLU A CA 1
ATOM 875 C C . GLU A 1 114 ? -5.470 3.265 -9.348 1.00 89.38 114 GLU A C 1
ATOM 877 O O . GLU A 1 114 ? -4.842 4.045 -10.082 1.00 89.38 114 GLU A O 1
ATOM 882 N N . GLU A 1 115 ? -5.015 2.944 -8.137 1.00 91.81 115 GLU A N 1
ATOM 883 C CA . GLU A 1 115 ? -3.759 3.416 -7.567 1.00 91.81 115 GLU A CA 1
ATOM 884 C C . GLU A 1 115 ? -2.626 2.393 -7.677 1.00 91.81 115 GLU A C 1
ATOM 886 O O . GLU A 1 115 ? -1.474 2.771 -7.454 1.00 91.81 115 GLU A O 1
ATOM 891 N N . ILE A 1 116 ? -2.913 1.148 -8.083 1.00 94.00 116 ILE A N 1
ATOM 892 C CA . ILE A 1 116 ? -1.874 0.145 -8.339 1.00 94.00 116 ILE A CA 1
ATOM 893 C C . ILE A 1 116 ? -0.916 0.691 -9.394 1.00 94.00 116 ILE A C 1
ATOM 895 O O . ILE A 1 116 ? -1.317 1.173 -10.456 1.00 94.00 116 ILE A O 1
ATOM 899 N N . CYS A 1 117 ? 0.371 0.621 -9.085 1.00 93.81 117 CYS A N 1
ATOM 900 C CA . CYS A 1 117 ? 1.419 1.127 -9.950 1.00 93.81 117 CYS A CA 1
ATOM 901 C C . CYS A 1 117 ? 2.647 0.225 -9.899 1.00 93.81 117 CYS A C 1
ATOM 903 O O . CYS A 1 117 ? 2.791 -0.577 -8.976 1.00 93.81 117 CYS A O 1
ATOM 905 N N . TYR A 1 118 ? 3.551 0.369 -10.866 1.00 92.81 118 TYR A N 1
ATOM 906 C CA . TYR A 1 118 ? 4.827 -0.339 -10.868 1.00 92.81 118 TYR A CA 1
ATOM 907 C C . TYR A 1 118 ? 6.030 0.595 -11.006 1.00 92.81 118 TYR A C 1
ATOM 909 O O . TYR A 1 118 ? 5.954 1.698 -11.558 1.00 92.81 118 TYR A O 1
ATOM 917 N N . THR A 1 119 ? 7.167 0.098 -10.539 1.00 89.38 119 THR A N 1
ATOM 918 C CA . THR A 1 119 ? 8.509 0.545 -10.906 1.00 89.38 119 THR A CA 1
ATOM 919 C C . THR A 1 119 ? 9.214 -0.603 -11.614 1.00 89.38 119 THR A C 1
ATOM 921 O O . THR A 1 119 ? 9.081 -1.762 -11.212 1.00 89.38 119 THR A O 1
ATOM 924 N N . VAL A 1 120 ? 9.942 -0.297 -12.684 1.00 79.44 120 VAL A N 1
ATOM 925 C CA . VAL A 1 120 ? 10.872 -1.262 -13.276 1.00 79.44 120 VAL A CA 1
ATOM 926 C C . VAL A 1 120 ? 12.083 -1.293 -12.354 1.00 79.44 120 VAL A C 1
ATOM 928 O O . VAL A 1 120 ? 12.512 -0.233 -11.899 1.00 79.44 120 VAL A O 1
ATOM 931 N N . SER A 1 121 ? 12.582 -2.479 -12.018 1.00 65.19 121 SER A N 1
ATOM 932 C CA . SER A 1 121 ? 13.911 -2.570 -11.425 1.00 65.19 121 SER A CA 1
ATOM 933 C C . SER A 1 121 ? 14.881 -2.044 -12.474 1.00 65.19 121 SER A C 1
ATOM 935 O O . SER A 1 121 ? 15.118 -2.720 -13.471 1.00 65.19 121 SER A O 1
ATOM 937 N N . ASP A 1 122 ? 15.350 -0.807 -12.322 1.00 55.78 122 ASP A N 1
ATOM 938 C CA . ASP A 1 122 ? 16.401 -0.296 -13.191 1.00 55.78 122 ASP A CA 1
ATOM 939 C C . ASP A 1 122 ? 17.620 -1.202 -12.966 1.00 55.78 122 ASP A C 1
ATOM 941 O O . ASP A 1 122 ? 18.218 -1.196 -11.885 1.00 55.78 122 ASP A O 1
ATOM 945 N N . ASP A 1 123 ? 17.927 -2.049 -13.953 1.00 42.72 123 ASP A N 1
ATOM 946 C CA . ASP A 1 123 ? 19.214 -2.732 -14.029 1.00 42.72 123 ASP A CA 1
ATOM 947 C C . ASP A 1 123 ? 20.292 -1.650 -13.896 1.00 42.72 123 ASP A C 1
ATOM 949 O O . ASP A 1 123 ? 20.349 -0.710 -14.695 1.00 42.72 123 ASP A O 1
ATOM 953 N N . CYS A 1 124 ? 21.069 -1.747 -12.817 1.00 41.03 124 CYS A N 1
ATOM 954 C CA . CYS A 1 124 ? 22.155 -0.829 -12.484 1.00 41.03 124 CYS A CA 1
ATOM 955 C C . CYS A 1 124 ? 23.217 -0.754 -13.590 1.00 41.03 124 CYS A C 1
ATOM 957 O O . CYS A 1 124 ? 23.548 -1.813 -14.172 1.00 41.03 124 CYS A O 1
#